Protein AF-A0A1H5P0L8-F1 (afdb_monomer)

Mean predicted aligned error: 6.79 Å

Secondary structure (DSSP, 8-state):
--EEEEEESSS--EEEE-SSHHHHHHHHHH----TTS---TT--S---EEEEEESTT-TTSSPPPPPPTTTS-HHHHHHHHHHHHHHHTTS--

Nearest PDB structures (foldseek):
  4njc-assembly7_G  TM=5.987E-01  e=1.000E+01  Geobacillus stearothermophilus

Radius of gyration: 15.64 Å; Cα contacts (8 Å, |Δi|>4): 137; chains: 1; bounding box: 47×26×41 Å

Foldseek 3Di:
DWWKFWDKPFDDTFIDDDPDPVRVLVCVQPDPPPPPDDGPPVDPDRIATPWMDTHGPRPPVDDTDDGDLVRHDPVSVVVVCVVVVVVVVPDDD

Structure (mmCIF, N/CA/C/O backbone):
data_AF-A0A1H5P0L8-F1
#
_entry.id   AF-A0A1H5P0L8-F1
#
loop_
_atom_site.group_PDB
_atom_site.id
_atom_site.type_symbol
_atom_site.label_atom_id
_atom_site.label_alt_id
_atom_site.label_comp_id
_atom_site.label_asym_id
_atom_site.label_entity_id
_atom_site.label_seq_id
_atom_site.pdbx_PDB_ins_code
_atom_site.Cartn_x
_atom_site.Cartn_y
_atom_site.Cartn_z
_atom_site.occupancy
_atom_site.B_iso_or_equiv
_atom_site.auth_seq_id
_atom_site.auth_comp_id
_atom_site.auth_asym_id
_atom_site.auth_atom_id
_atom_site.pdbx_PDB_model_num
ATOM 1 N N . MET A 1 1 ? 3.745 -12.430 -15.764 1.00 80.06 1 MET A N 1
ATOM 2 C CA . MET A 1 1 ? 3.224 -11.890 -14.488 1.00 80.06 1 MET A CA 1
ATOM 3 C C . MET A 1 1 ? 2.717 -10.481 -14.730 1.00 80.06 1 MET A C 1
ATOM 5 O O . MET A 1 1 ? 3.341 -9.794 -15.538 1.00 80.06 1 MET A O 1
ATOM 9 N N . PRO A 1 2 ? 1.603 -10.066 -14.102 1.00 91.75 2 PRO A N 1
ATOM 10 C CA . PRO A 1 2 ? 1.187 -8.673 -14.149 1.00 91.75 2 PRO A CA 1
ATOM 11 C C . PRO A 1 2 ? 2.252 -7.779 -13.504 1.00 91.75 2 PRO A C 1
ATOM 13 O O . PRO A 1 2 ? 3.099 -8.241 -12.734 1.00 91.75 2 PRO A O 1
ATOM 16 N N . LYS A 1 3 ? 2.220 -6.500 -13.870 1.00 94.25 3 LYS A N 1
ATOM 17 C CA . LYS A 1 3 ? 3.041 -5.463 -13.255 1.00 94.25 3 LYS A CA 1
ATOM 18 C C . LYS A 1 3 ? 2.135 -4.486 -12.530 1.00 94.25 3 LYS A C 1
ATOM 20 O O . LYS A 1 3 ? 1.042 -4.194 -13.018 1.00 94.25 3 LYS A O 1
ATOM 25 N N . PHE A 1 4 ? 2.611 -4.005 -11.397 1.00 95.44 4 PHE A N 1
ATOM 26 C CA . PHE A 1 4 ? 1.980 -2.933 -10.649 1.00 95.44 4 PHE A CA 1
ATOM 27 C C . PHE A 1 4 ? 3.025 -1.861 -10.392 1.00 95.44 4 PHE A C 1
ATOM 29 O O . PHE A 1 4 ? 4.162 -2.176 -10.036 1.00 95.44 4 PHE A O 1
ATOM 36 N N . THR A 1 5 ? 2.635 -0.609 -10.564 1.00 95.69 5 THR A N 1
ATOM 37 C CA . THR A 1 5 ? 3.451 0.530 -10.161 1.00 95.69 5 THR A CA 1
ATOM 38 C C . THR A 1 5 ? 3.089 0.884 -8.727 1.00 95.69 5 THR A C 1
ATOM 40 O O . THR A 1 5 ? 1.911 1.075 -8.426 1.00 95.69 5 THR A O 1
ATOM 43 N N . ILE A 1 6 ? 4.080 0.930 -7.842 1.00 94.56 6 ILE A N 1
ATOM 44 C CA . ILE A 1 6 ? 3.919 1.222 -6.418 1.00 94.56 6 ILE A CA 1
ATOM 45 C C . ILE A 1 6 ? 4.728 2.469 -6.101 1.00 94.56 6 ILE A C 1
ATOM 47 O O . ILE A 1 6 ? 5.911 2.533 -6.413 1.00 94.56 6 ILE A O 1
ATOM 51 N N . GLU A 1 7 ? 4.085 3.442 -5.474 1.00 93.50 7 GLU A N 1
ATOM 52 C CA . GLU A 1 7 ? 4.751 4.592 -4.873 1.00 93.50 7 GLU A CA 1
ATOM 53 C C . GLU A 1 7 ? 4.833 4.370 -3.366 1.00 93.50 7 GLU A C 1
ATOM 55 O O . GLU A 1 7 ? 3.880 3.882 -2.738 1.00 93.50 7 GLU A O 1
ATOM 60 N N . THR A 1 8 ? 5.981 4.708 -2.790 1.00 90.75 8 THR A N 1
ATOM 61 C CA . THR A 1 8 ? 6.180 4.662 -1.344 1.00 90.75 8 THR A CA 1
ATOM 62 C C . THR A 1 8 ? 6.595 6.029 -0.822 1.00 90.75 8 THR A C 1
ATOM 64 O O . THR A 1 8 ? 6.910 6.932 -1.586 1.00 90.75 8 THR A O 1
ATOM 67 N N . THR A 1 9 ? 6.616 6.181 0.500 1.00 85.69 9 THR A N 1
ATOM 68 C CA . THR A 1 9 ? 6.929 7.450 1.172 1.00 85.69 9 THR A CA 1
ATOM 69 C C . THR A 1 9 ? 8.243 8.095 0.714 1.00 85.69 9 THR A C 1
ATOM 71 O O . THR A 1 9 ? 8.343 9.316 0.755 1.00 85.69 9 THR A O 1
ATOM 74 N N . TYR A 1 10 ? 9.233 7.300 0.293 1.00 78.12 10 TYR A N 1
ATOM 75 C CA . TYR A 1 10 ? 10.584 7.787 -0.015 1.00 78.12 10 TYR A CA 1
ATOM 76 C C . TYR A 1 10 ? 11.045 7.509 -1.444 1.00 78.12 10 TYR A C 1
ATOM 78 O O . TYR A 1 10 ? 12.066 8.051 -1.860 1.00 78.12 10 TYR A O 1
ATOM 86 N N . HIS A 1 11 ? 10.294 6.696 -2.186 1.00 76.38 11 HIS A N 1
ATOM 87 C CA . HIS A 1 11 ? 10.652 6.284 -3.536 1.00 76.38 11 HIS A CA 1
ATOM 88 C C . HIS A 1 11 ? 9.625 6.802 -4.532 1.00 76.38 11 HIS A C 1
ATOM 90 O O . HIS A 1 11 ? 8.414 6.755 -4.284 1.00 76.38 11 HIS A O 1
ATOM 96 N N . LEU A 1 12 ? 10.114 7.249 -5.691 1.00 85.88 12 LEU A N 1
ATOM 97 C CA . LEU A 1 12 ? 9.245 7.527 -6.832 1.00 85.88 12 LEU A CA 1
ATOM 98 C C . LEU A 1 12 ? 8.482 6.249 -7.233 1.00 85.88 12 LEU A C 1
ATOM 100 O O . LEU A 1 12 ? 8.860 5.148 -6.841 1.00 85.88 12 LEU A O 1
ATOM 104 N N . PRO A 1 13 ? 7.392 6.351 -8.011 1.00 90.94 13 PRO A N 1
ATOM 105 C CA . PRO A 1 13 ? 6.646 5.166 -8.407 1.00 90.94 13 PRO A CA 1
ATOM 106 C C . PRO A 1 13 ? 7.508 4.165 -9.204 1.00 90.94 13 PRO A C 1
ATOM 108 O O . PRO A 1 13 ? 7.942 4.462 -10.318 1.00 90.94 13 PRO A O 1
ATOM 111 N N . VAL A 1 14 ? 7.697 2.956 -8.664 1.00 91.31 14 VAL A N 1
ATOM 112 C CA . VAL A 1 14 ? 8.480 1.862 -9.272 1.00 91.31 14 VAL A CA 1
ATOM 113 C C . VAL A 1 14 ? 7.563 0.713 -9.692 1.00 91.31 14 VAL A C 1
ATOM 115 O O . VAL A 1 14 ? 6.580 0.386 -9.027 1.00 91.31 14 VAL A O 1
ATOM 118 N N . SER A 1 15 ? 7.869 0.084 -10.829 1.00 93.56 15 SER A N 1
ATOM 119 C CA . SER A 1 15 ? 7.072 -1.010 -11.394 1.00 93.56 15 SER A CA 1
ATOM 120 C C . SER A 1 15 ? 7.612 -2.388 -10.999 1.00 93.56 15 SER A C 1
ATOM 122 O O . SER A 1 15 ? 8.666 -2.807 -11.474 1.00 93.56 15 SER A O 1
ATOM 124 N N . TYR A 1 16 ? 6.831 -3.154 -10.239 1.00 93.56 16 TYR A N 1
ATOM 125 C CA . TYR A 1 16 ? 7.183 -4.505 -9.794 1.00 93.56 16 TYR A CA 1
ATOM 126 C C . TYR A 1 16 ? 6.354 -5.565 -10.521 1.00 93.56 16 TYR A C 1
ATOM 128 O O . TYR A 1 16 ? 5.143 -5.426 -10.705 1.00 93.56 16 TYR A O 1
ATOM 136 N N . ALA A 1 17 ? 6.998 -6.664 -10.919 1.00 95.50 17 ALA A N 1
ATOM 137 C CA . ALA A 1 17 ? 6.297 -7.851 -11.396 1.00 95.50 17 ALA A CA 1
ATOM 138 C C . ALA A 1 17 ? 5.852 -8.696 -10.195 1.00 95.50 17 ALA A C 1
ATOM 140 O O . ALA A 1 17 ? 6.683 -9.148 -9.412 1.00 95.50 17 ALA A O 1
ATOM 141 N N . ALA A 1 18 ? 4.550 -8.929 -10.060 1.00 95.25 18 ALA A N 1
ATOM 142 C CA . ALA A 1 18 ? 3.979 -9.689 -8.949 1.00 95.25 18 ALA A CA 1
ATOM 143 C C . ALA A 1 18 ? 2.673 -10.355 -9.386 1.00 95.25 18 ALA A C 1
ATOM 145 O O . ALA A 1 18 ? 2.017 -9.875 -10.306 1.00 95.25 18 ALA A O 1
ATOM 146 N N . ALA A 1 19 ? 2.265 -11.448 -8.743 1.00 94.50 19 ALA A N 1
ATOM 147 C CA . ALA A 1 19 ? 0.981 -12.084 -9.040 1.00 94.50 19 ALA A CA 1
ATOM 148 C C . ALA A 1 19 ? -0.198 -11.320 -8.416 1.00 94.50 19 ALA A C 1
ATOM 150 O O . ALA A 1 19 ? -1.320 -11.393 -8.915 1.00 94.50 19 ALA A O 1
ATOM 151 N N . THR A 1 20 ? 0.047 -10.581 -7.330 1.00 94.38 20 THR A N 1
ATOM 152 C CA . THR A 1 20 ? -0.981 -9.831 -6.596 1.00 94.38 20 THR A CA 1
ATOM 153 C C . THR A 1 20 ? -0.488 -8.449 -6.179 1.00 94.38 20 THR A C 1
ATOM 155 O O . THR A 1 20 ? 0.703 -8.254 -5.938 1.00 94.38 20 THR A O 1
ATOM 158 N N . VAL A 1 21 ? -1.420 -7.513 -5.979 1.00 94.25 21 VAL A N 1
ATOM 159 C CA . VAL A 1 21 ? -1.127 -6.185 -5.409 1.00 94.25 21 VAL A CA 1
ATOM 160 C C . VAL A 1 21 ? -0.400 -6.313 -4.069 1.00 94.25 21 VAL A C 1
ATOM 162 O O . VAL A 1 21 ? 0.614 -5.667 -3.842 1.00 94.25 21 VAL A O 1
ATOM 165 N N . ALA A 1 22 ? -0.862 -7.209 -3.193 1.00 94.94 22 ALA A N 1
ATOM 166 C CA . ALA A 1 22 ? -0.262 -7.381 -1.874 1.00 94.94 22 ALA A CA 1
ATOM 167 C C . ALA A 1 22 ? 1.180 -7.906 -1.931 1.00 94.94 22 ALA A C 1
ATOM 169 O O . ALA A 1 22 ? 1.956 -7.634 -1.018 1.00 94.94 22 ALA A O 1
ATOM 170 N N . GLU A 1 23 ? 1.520 -8.722 -2.927 1.00 95.50 23 GLU A N 1
ATOM 171 C CA . GLU A 1 23 ? 2.895 -9.156 -3.183 1.00 95.50 23 GLU A CA 1
ATOM 172 C C . GLU A 1 23 ? 3.741 -8.002 -3.716 1.00 95.50 23 GLU A C 1
ATOM 174 O O . GLU A 1 23 ? 4.813 -7.756 -3.178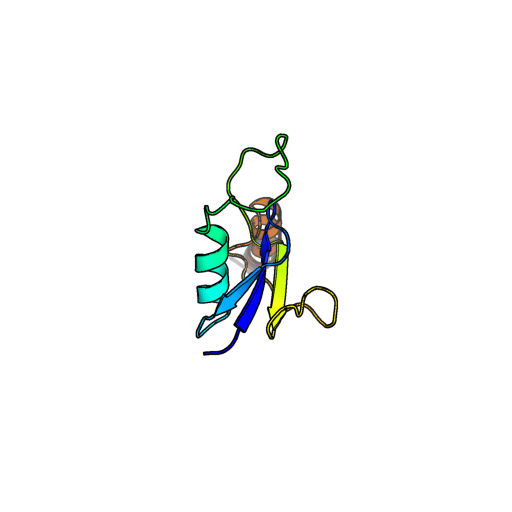 1.00 95.50 23 GLU A O 1
ATOM 179 N N . SER A 1 24 ? 3.208 -7.221 -4.657 1.00 95.44 24 SER A N 1
ATOM 180 C CA . SER A 1 24 ? 3.873 -6.017 -5.157 1.00 95.44 24 SER A CA 1
ATOM 181 C C . SER A 1 24 ? 4.191 -5.015 -4.044 1.00 95.44 24 SER A C 1
ATOM 183 O O . SER A 1 24 ? 5.307 -4.517 -3.973 1.00 95.44 24 SER A O 1
ATOM 185 N N . CYS A 1 25 ? 3.250 -4.765 -3.127 1.00 94.81 25 CYS A N 1
ATOM 186 C CA . CYS A 1 25 ? 3.476 -3.904 -1.963 1.00 94.81 25 CYS A CA 1
ATOM 187 C C . CYS A 1 25 ? 4.558 -4.446 -1.020 1.00 94.81 25 CYS A C 1
ATOM 189 O O . CYS A 1 25 ? 5.281 -3.664 -0.415 1.00 94.81 25 CYS A O 1
ATOM 191 N N . ARG A 1 26 ? 4.662 -5.776 -0.856 1.00 94.62 26 ARG A N 1
ATOM 192 C CA . ARG A 1 26 ? 5.735 -6.371 -0.039 1.00 94.62 26 ARG A CA 1
ATOM 193 C C . ARG A 1 26 ? 7.090 -6.142 -0.681 1.00 94.62 26 ARG A C 1
ATOM 195 O O . ARG A 1 26 ? 8.012 -5.792 0.039 1.00 94.62 26 ARG A O 1
ATOM 202 N N . ASN A 1 27 ? 7.175 -6.327 -1.997 1.00 93.50 27 ASN A N 1
ATOM 203 C CA . ASN A 1 27 ? 8.405 -6.103 -2.742 1.00 93.50 27 ASN A CA 1
ATOM 204 C C . ASN A 1 27 ? 8.827 -4.636 -2.632 1.00 93.50 27 ASN A C 1
ATOM 206 O O . ASN A 1 27 ? 9.953 -4.390 -2.243 1.00 93.50 27 ASN A O 1
ATOM 210 N N . ALA A 1 28 ? 7.904 -3.691 -2.840 1.00 92.06 28 ALA A N 1
ATOM 211 C CA . ALA A 1 28 ? 8.194 -2.259 -2.749 1.00 92.06 28 ALA A CA 1
ATOM 212 C C . ALA A 1 28 ? 8.635 -1.796 -1.349 1.00 92.06 28 ALA A C 1
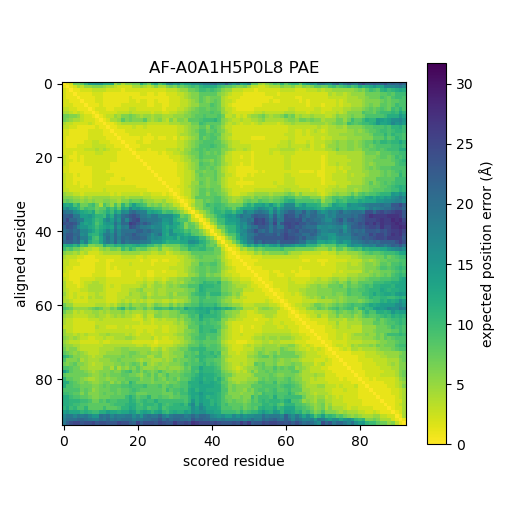ATOM 214 O O . ALA A 1 28 ? 9.540 -0.989 -1.224 1.00 92.06 28 ALA A O 1
ATOM 215 N N . VAL A 1 29 ? 8.015 -2.300 -0.274 1.00 90.19 29 VAL A N 1
ATOM 216 C CA . VAL A 1 29 ? 8.396 -1.920 1.106 1.00 90.19 29 VAL A CA 1
ATOM 217 C C . VAL A 1 29 ? 9.698 -2.591 1.561 1.00 90.19 29 VAL A C 1
ATOM 219 O O . VAL A 1 29 ? 10.340 -2.110 2.490 1.00 90.19 29 VAL A O 1
ATOM 222 N N . ALA A 1 30 ? 10.052 -3.731 0.966 1.00 89.56 30 ALA A N 1
ATOM 223 C CA . ALA A 1 30 ? 11.304 -4.435 1.235 1.00 89.56 30 ALA A CA 1
ATOM 224 C C . ALA A 1 30 ? 12.438 -4.016 0.288 1.00 89.56 30 ALA A C 1
ATOM 226 O O . ALA A 1 30 ? 13.549 -4.522 0.439 1.00 89.56 30 ALA A O 1
ATOM 227 N N . ASP A 1 31 ? 12.142 -3.160 -0.690 1.00 86.75 31 ASP A N 1
ATOM 228 C CA . ASP A 1 31 ? 13.122 -2.639 -1.625 1.00 86.75 31 ASP A CA 1
ATOM 229 C C . ASP A 1 31 ? 14.020 -1.646 -0.889 1.00 86.75 31 ASP A C 1
ATOM 231 O O . ASP A 1 31 ? 13.552 -0.647 -0.349 1.00 86.75 31 ASP A O 1
ATOM 235 N N . ASP A 1 32 ? 15.300 -1.988 -0.808 1.00 78.00 32 ASP A N 1
ATOM 236 C CA . ASP A 1 32 ? 16.353 -1.163 -0.212 1.00 78.00 32 ASP A CA 1
ATOM 237 C C . ASP A 1 32 ? 17.382 -0.782 -1.289 1.00 78.00 32 ASP A C 1
ATOM 239 O O . ASP A 1 32 ? 18.515 -0.402 -0.992 1.00 78.00 32 ASP A O 1
ATOM 243 N N . ASP A 1 33 ? 17.021 -0.941 -2.570 1.00 76.88 33 ASP A N 1
ATOM 244 C CA . ASP A 1 33 ? 17.843 -0.484 -3.677 1.00 76.88 33 ASP A CA 1
ATOM 245 C C . ASP A 1 33 ? 17.631 1.014 -3.913 1.00 76.88 33 ASP A C 1
ATOM 247 O O . ASP A 1 33 ? 16.790 1.462 -4.687 1.00 76.88 33 ASP A O 1
ATOM 251 N N . TRP A 1 34 ? 18.455 1.811 -3.241 1.00 68.69 34 TRP A N 1
ATOM 252 C CA . TRP A 1 34 ? 18.511 3.262 -3.421 1.00 68.69 34 TRP A CA 1
ATOM 253 C C . TRP A 1 34 ? 19.403 3.686 -4.599 1.00 68.69 34 TRP A C 1
ATOM 255 O O . TRP A 1 34 ? 19.658 4.882 -4.789 1.00 68.69 34 TRP A O 1
ATOM 265 N N . SER A 1 35 ? 19.943 2.738 -5.379 1.00 65.44 35 SER A N 1
ATOM 266 C CA . SER A 1 35 ? 20.931 3.020 -6.423 1.00 65.44 35 SER A CA 1
ATOM 267 C C . SER A 1 35 ? 20.286 3.590 -7.695 1.00 65.44 35 SER A C 1
ATOM 269 O O . SER A 1 35 ? 20.104 2.935 -8.713 1.00 65.44 35 SER A O 1
ATOM 271 N N . GLY A 1 36 ? 19.952 4.879 -7.654 1.00 62.81 36 GLY A N 1
ATOM 272 C CA . GLY A 1 36 ? 19.407 5.597 -8.812 1.00 62.81 36 GLY A CA 1
ATOM 273 C C . GLY A 1 36 ? 18.441 6.725 -8.475 1.00 62.81 36 GLY A C 1
ATOM 274 O O . GLY A 1 36 ? 18.060 7.481 -9.370 1.00 62.81 36 GLY A O 1
ATOM 275 N N . GLU A 1 37 ? 18.067 6.871 -7.204 1.00 57.59 37 GLU A N 1
ATOM 276 C CA . GLU A 1 37 ? 17.037 7.812 -6.776 1.00 57.59 37 GLU A CA 1
ATOM 277 C C . GLU A 1 37 ? 17.598 9.040 -6.052 1.00 57.59 37 GLU A C 1
ATOM 279 O O . GLU A 1 37 ? 18.699 9.048 -5.494 1.00 57.59 37 GLU A O 1
ATOM 284 N N . ARG A 1 38 ? 16.836 10.137 -6.103 1.00 49.72 38 ARG A N 1
ATOM 285 C CA . ARG A 1 38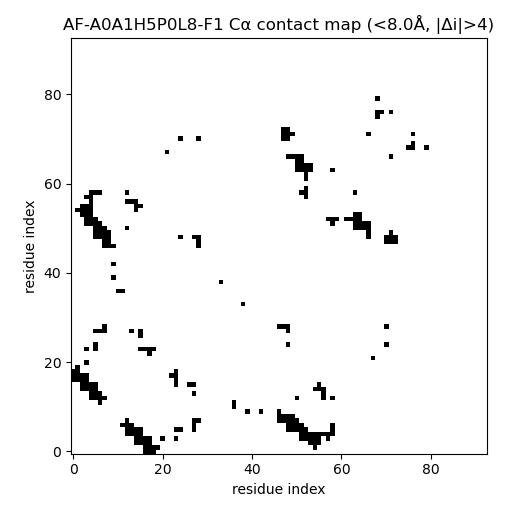 ? 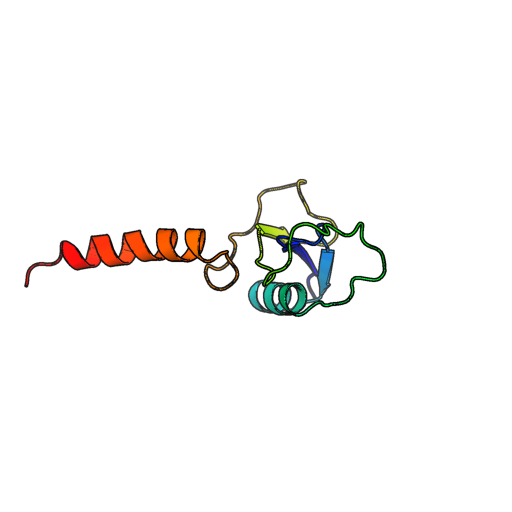17.196 11.397 -5.455 1.00 49.72 38 ARG A CA 1
ATOM 286 C C . ARG A 1 38 ? 16.874 11.260 -3.967 1.00 49.72 38 ARG A C 1
ATOM 288 O O . ARG A 1 38 ? 15.713 11.298 -3.590 1.00 49.72 38 ARG A O 1
ATOM 295 N N . HIS A 1 39 ? 17.913 11.079 -3.159 1.00 52.19 39 HIS A N 1
ATOM 296 C CA . HIS A 1 39 ? 17.829 10.912 -1.709 1.00 52.19 39 HIS A CA 1
ATOM 297 C C . HIS A 1 39 ? 16.981 12.024 -1.065 1.00 52.19 39 HIS A C 1
ATOM 299 O O . HIS A 1 39 ? 17.361 13.196 -1.128 1.00 52.19 39 HIS A O 1
ATOM 305 N N . ASP A 1 40 ? 15.878 11.667 -0.406 1.00 52.12 40 ASP A N 1
ATOM 306 C CA . ASP A 1 40 ? 15.265 12.537 0.598 1.00 52.12 40 ASP A CA 1
ATOM 307 C C . ASP A 1 40 ? 15.964 12.268 1.937 1.00 52.12 40 ASP A C 1
ATOM 309 O O . ASP A 1 40 ? 15.675 11.310 2.650 1.00 52.12 40 ASP A O 1
ATOM 313 N N . SER A 1 41 ? 16.999 13.057 2.238 1.00 53.12 41 SER A N 1
ATOM 314 C CA . SER A 1 41 ? 17.798 12.901 3.462 1.00 53.12 41 SER A CA 1
ATOM 315 C C . SER A 1 41 ? 17.075 13.318 4.738 1.00 53.12 41 SER A C 1
ATOM 317 O O . SER A 1 41 ? 17.609 13.094 5.822 1.00 53.12 41 SER A O 1
ATOM 3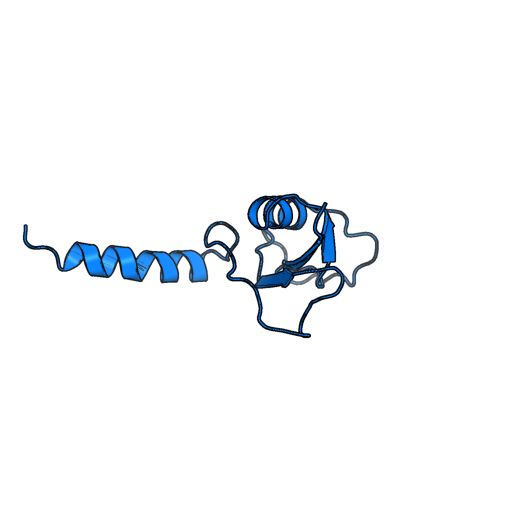19 N N . GLU A 1 42 ? 15.888 13.917 4.633 1.00 53.88 42 GLU A N 1
ATOM 320 C CA . GLU A 1 42 ? 15.127 14.389 5.793 1.00 53.88 42 GLU A CA 1
ATOM 321 C C . GLU A 1 42 ? 14.194 13.309 6.363 1.00 53.88 42 GLU A C 1
ATOM 323 O O . GLU A 1 42 ? 13.637 13.478 7.449 1.00 53.88 42 GLU A O 1
ATOM 328 N N . ALA A 1 43 ? 14.050 12.170 5.679 1.00 52.22 43 ALA A N 1
ATOM 329 C CA . ALA A 1 43 ? 13.000 11.207 5.971 1.00 52.22 43 ALA A CA 1
ATOM 330 C C . ALA A 1 43 ? 13.549 9.816 6.350 1.00 52.22 43 ALA A C 1
ATOM 332 O O . ALA A 1 43 ? 13.356 8.819 5.663 1.00 52.22 43 ALA A O 1
ATOM 333 N N . ALA A 1 44 ? 14.235 9.729 7.493 1.00 53.47 44 ALA A N 1
ATOM 334 C CA . ALA A 1 44 ? 14.640 8.447 8.071 1.00 53.47 44 ALA A CA 1
ATOM 335 C C . ALA A 1 44 ? 13.433 7.743 8.727 1.00 53.47 44 ALA A C 1
ATOM 337 O O . ALA A 1 44 ? 12.935 8.178 9.768 1.00 53.47 44 ALA A O 1
ATOM 338 N N . GLY A 1 45 ? 12.954 6.643 8.139 1.00 66.06 45 GLY A N 1
ATOM 339 C CA . GLY A 1 45 ? 11.828 5.879 8.677 1.00 66.06 45 GLY A CA 1
ATOM 340 C C . GLY A 1 45 ? 11.509 4.603 7.898 1.00 66.06 45 GLY A C 1
ATOM 341 O O . GLY A 1 45 ? 12.182 4.245 6.940 1.00 66.06 45 GLY A O 1
ATOM 342 N N . LYS A 1 46 ? 10.471 3.881 8.333 1.00 75.56 46 LYS A N 1
ATOM 343 C CA . LYS A 1 46 ? 9.937 2.721 7.605 1.00 75.56 46 LYS A CA 1
ATOM 344 C C . LYS A 1 46 ? 9.157 3.210 6.381 1.00 75.56 46 LYS A C 1
ATOM 346 O O . LYS A 1 46 ? 8.278 4.048 6.552 1.00 75.56 46 LYS A O 1
ATOM 351 N N . ALA A 1 47 ? 9.423 2.665 5.194 1.00 85.62 47 ALA A N 1
ATOM 352 C CA . ALA A 1 47 ? 8.651 2.978 3.993 1.00 85.62 47 ALA A CA 1
ATOM 353 C C . ALA A 1 47 ? 7.208 2.447 4.095 1.00 85.62 47 ALA A C 1
ATOM 355 O O . ALA A 1 47 ? 6.968 1.313 4.531 1.00 85.62 47 ALA A O 1
ATOM 356 N N . TYR A 1 48 ? 6.246 3.263 3.669 1.00 89.94 48 TYR A N 1
ATOM 357 C CA . TYR A 1 48 ? 4.836 2.896 3.536 1.00 89.94 48 TYR A CA 1
ATOM 358 C C . TYR A 1 48 ? 4.382 3.129 2.101 1.00 89.94 48 TYR A C 1
ATOM 360 O O . TYR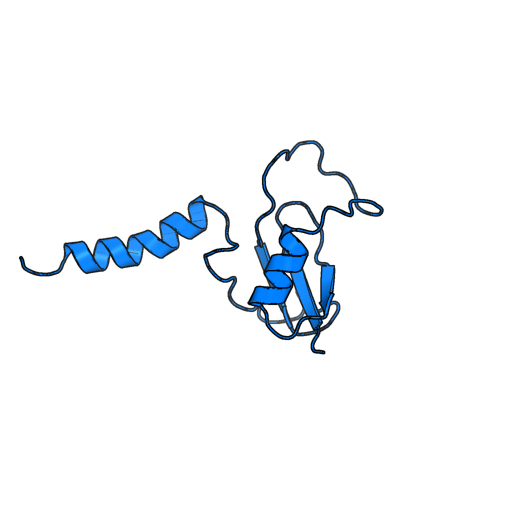 A 1 48 ? 4.922 3.990 1.413 1.00 89.94 48 TYR A O 1
ATOM 368 N N . VAL A 1 49 ? 3.385 2.375 1.648 1.00 93.12 49 VAL A N 1
ATOM 369 C CA . VAL A 1 49 ? 2.806 2.564 0.314 1.00 93.12 49 VAL A CA 1
ATOM 370 C C . VAL A 1 49 ? 1.865 3.763 0.346 1.00 93.12 49 VAL A C 1
ATOM 372 O O . VAL A 1 49 ? 0.955 3.806 1.176 1.00 93.12 49 VAL A O 1
ATOM 375 N N . THR A 1 50 ? 2.074 4.710 -0.565 1.00 92.50 50 THR A N 1
ATOM 376 C CA . THR A 1 50 ? 1.257 5.925 -0.725 1.00 92.50 50 THR A CA 1
ATOM 377 C C . THR A 1 50 ? 0.372 5.862 -1.967 1.00 92.50 50 THR A C 1
ATOM 379 O O . THR A 1 50 ? -0.687 6.486 -1.990 1.00 92.50 50 THR A O 1
ATOM 382 N N . GLY A 1 51 ? 0.740 5.048 -2.963 1.00 94.19 51 GLY A N 1
ATOM 383 C CA . GLY A 1 51 ? -0.035 4.881 -4.189 1.00 94.19 51 GLY A CA 1
ATOM 384 C C . GLY A 1 51 ? 0.221 3.551 -4.897 1.00 94.19 51 GLY A C 1
ATOM 385 O O . GLY A 1 51 ? 1.295 2.956 -4.785 1.00 94.19 51 GLY A O 1
ATOM 386 N N . ILE A 1 52 ? -0.792 3.061 -5.616 1.00 96.25 52 ILE A N 1
ATOM 387 C CA . ILE A 1 52 ? -0.731 1.823 -6.405 1.00 96.25 52 ILE A CA 1
ATOM 388 C C . ILE A 1 52 ? -1.454 2.041 -7.728 1.00 96.25 52 ILE A C 1
ATOM 390 O O . ILE A 1 52 ? -2.578 2.535 -7.748 1.00 96.25 52 ILE A O 1
ATOM 394 N N . TRP A 1 53 ? -0.860 1.586 -8.826 1.00 96.69 53 TRP A N 1
ATOM 395 C CA . TRP A 1 53 ? -1.476 1.594 -10.150 1.00 96.69 53 TRP A CA 1
ATOM 396 C C . TRP A 1 53 ? -1.267 0.257 -10.854 1.00 96.69 53 TRP A C 1
ATOM 398 O O . TRP A 1 53 ? -0.288 -0.456 -10.626 1.00 96.69 53 TRP A O 1
ATOM 408 N N . SER A 1 54 ? -2.215 -0.092 -11.720 1.00 93.62 54 SER A N 1
ATOM 409 C CA . SER A 1 54 ? -2.108 -1.288 -12.557 1.00 93.62 54 SER A CA 1
ATOM 410 C C . SER A 1 54 ? -1.217 -1.024 -13.769 1.00 93.62 54 SER A C 1
ATOM 412 O O . SER A 1 54 ? -1.297 0.037 -14.384 1.00 93.62 54 SER A O 1
ATOM 414 N N . GLY A 1 55 ? -0.433 -2.025 -14.162 1.00 92.75 55 GLY A N 1
ATOM 415 C CA . GLY A 1 55 ? 0.478 -1.931 -15.299 1.00 92.75 55 GLY A CA 1
ATOM 416 C C . GLY A 1 55 ? 1.856 -1.398 -14.916 1.00 92.75 55 GLY A C 1
ATOM 417 O O . GLY A 1 55 ? 2.133 -1.106 -13.758 1.00 92.75 55 GLY A O 1
ATOM 418 N N . ALA A 1 56 ? 2.740 -1.339 -15.911 1.00 91.38 56 ALA A N 1
ATOM 419 C CA . ALA A 1 56 ? 4.029 -0.672 -15.780 1.00 91.38 56 ALA A CA 1
ATOM 420 C C . ALA A 1 56 ? 3.865 0.821 -16.069 1.00 91.38 56 ALA A C 1
ATOM 422 O O . ALA A 1 56 ? 3.144 1.185 -16.999 1.00 91.38 56 ALA A O 1
ATOM 423 N N . ASP A 1 57 ? 4.543 1.650 -15.282 1.00 88.06 57 ASP A N 1
ATOM 424 C CA . ASP A 1 57 ? 4.574 3.113 -15.390 1.00 88.06 57 ASP A CA 1
ATOM 425 C C . ASP A 1 57 ? 3.168 3.739 -15.424 1.00 88.06 57 ASP A C 1
ATOM 427 O O . ASP A 1 57 ? 2.906 4.741 -16.094 1.00 88.06 57 ASP A O 1
ATOM 431 N N . GLY A 1 58 ? 2.237 3.107 -14.700 1.00 90.44 58 GLY A N 1
ATOM 432 C CA . GLY A 1 58 ? 0.830 3.502 -14.635 1.00 90.44 58 GLY A CA 1
ATOM 433 C C . GLY A 1 58 ? 0.562 4.676 -13.693 1.00 90.44 58 GLY A C 1
ATOM 434 O O . GLY A 1 58 ? -0.565 5.176 -13.653 1.00 90.44 58 GLY A O 1
ATOM 435 N N . ALA A 1 59 ? 1.576 5.115 -12.942 1.00 91.06 59 ALA A N 1
ATOM 436 C CA . ALA A 1 59 ? 1.442 6.173 -11.952 1.00 91.06 59 ALA A CA 1
ATOM 437 C C . ALA A 1 59 ? 0.841 7.452 -12.547 1.00 91.06 59 ALA A C 1
ATOM 439 O O . ALA A 1 59 ? 1.256 7.925 -13.606 1.00 91.06 59 ALA A O 1
ATOM 440 N N . TYR A 1 60 ? -0.169 7.983 -11.853 1.00 89.31 60 TYR A N 1
ATOM 441 C CA . TYR A 1 60 ? -0.890 9.224 -12.172 1.00 89.31 60 TYR A CA 1
ATOM 442 C C . TYR A 1 60 ? -1.621 9.264 -13.526 1.00 89.31 60 TYR A C 1
ATOM 444 O O . TYR A 1 60 ? -2.100 10.321 -13.934 1.00 89.31 60 TYR A O 1
ATOM 452 N N . ARG A 1 61 ? -1.732 8.136 -14.238 1.00 87.44 61 ARG A N 1
ATOM 453 C CA . ARG A 1 61 ? -2.414 8.059 -15.546 1.00 87.44 61 ARG A CA 1
ATOM 454 C C . ARG A 1 61 ? -3.849 7.541 -15.468 1.00 87.44 61 ARG A C 1
ATOM 456 O O . ARG A 1 61 ? -4.557 7.565 -16.470 1.00 87.44 61 ARG A O 1
ATOM 463 N N . GLY A 1 62 ? -4.277 7.068 -14.303 1.00 80.94 62 GLY A N 1
ATOM 464 C CA . GLY A 1 62 ? -5.606 6.511 -14.092 1.00 80.94 62 GLY A CA 1
ATOM 465 C C . GLY A 1 62 ? -5.943 6.372 -12.614 1.00 80.94 62 GLY A C 1
ATOM 466 O O . GLY A 1 62 ? -5.166 6.792 -11.753 1.00 80.94 62 GLY A O 1
ATOM 467 N N . GLU A 1 63 ? -7.103 5.772 -12.347 1.00 88.25 63 GLU A N 1
ATOM 468 C CA . GLU A 1 63 ? -7.599 5.565 -10.987 1.00 88.25 63 GLU A CA 1
ATOM 469 C C . GLU A 1 63 ? -6.606 4.705 -10.183 1.00 88.25 63 GLU A C 1
ATOM 471 O O . GLU A 1 63 ? -6.246 3.606 -10.635 1.00 88.25 63 GLU A O 1
ATOM 476 N N . PRO A 1 64 ? -6.138 5.182 -9.018 1.00 90.69 64 PRO A N 1
ATOM 477 C CA . PRO A 1 64 ? -5.285 4.388 -8.158 1.00 90.69 64 PRO A CA 1
ATOM 478 C C . PRO A 1 64 ? -6.040 3.169 -7.621 1.00 90.69 64 PRO A C 1
ATOM 480 O O . PRO A 1 64 ? -7.230 3.209 -7.315 1.00 90.69 64 PRO A O 1
ATOM 483 N N . VAL A 1 65 ? -5.321 2.065 -7.460 1.00 93.19 65 VAL A N 1
ATOM 484 C CA . VAL A 1 65 ? -5.820 0.899 -6.733 1.00 93.19 65 VAL A CA 1
ATOM 485 C C . VAL A 1 65 ? -5.781 1.209 -5.239 1.00 93.19 65 VAL A C 1
ATOM 487 O O . VAL A 1 65 ? -4.822 1.802 -4.745 1.00 93.19 65 VAL A O 1
ATOM 490 N N . LEU A 1 66 ? -6.801 0.758 -4.505 1.00 92.00 66 LEU A N 1
ATOM 491 C CA . LEU A 1 66 ? -6.847 0.905 -3.053 1.00 92.00 66 LEU A CA 1
ATOM 492 C C . LEU A 1 66 ? -5.597 0.296 -2.403 1.00 92.00 66 LEU A C 1
ATOM 494 O O . LEU A 1 66 ? -5.302 -0.892 -2.579 1.00 92.00 66 LEU A O 1
ATOM 498 N N . VAL A 1 67 ? -4.901 1.104 -1.606 1.00 90.75 67 VAL A N 1
ATOM 499 C CA . VAL A 1 67 ? -3.759 0.645 -0.819 1.00 90.75 67 VAL A CA 1
ATOM 500 C C . VAL A 1 67 ? -4.264 -0.247 0.315 1.00 90.75 67 VAL A C 1
ATOM 502 O O . VAL A 1 67 ? -5.084 0.192 1.122 1.00 90.75 67 VAL A O 1
ATOM 505 N N . PRO A 1 68 ? -3.804 -1.507 0.430 1.00 90.75 68 PRO A N 1
ATOM 506 C CA . PRO A 1 68 ? -4.202 -2.336 1.556 1.00 90.75 68 PRO A CA 1
ATOM 507 C C . PRO A 1 68 ? -3.685 -1.726 2.865 1.00 90.75 68 PRO A C 1
ATOM 509 O O . PRO A 1 68 ? -2.477 -1.526 3.005 1.00 90.75 68 PRO A O 1
ATOM 512 N N . SER A 1 69 ? -4.571 -1.543 3.851 1.00 86.06 69 SER A N 1
ATOM 513 C CA . SER A 1 69 ? -4.299 -0.851 5.130 1.00 86.06 69 SER A CA 1
ATOM 514 C C . SER A 1 69 ? -3.041 -1.321 5.864 1.00 86.06 69 SER A C 1
ATOM 516 O O . SER A 1 69 ? -2.438 -0.586 6.647 1.00 86.06 69 SER A O 1
ATOM 518 N N . LYS A 1 70 ? -2.593 -2.558 5.608 1.00 87.19 70 LYS A N 1
ATOM 519 C CA . LYS A 1 70 ? -1.371 -3.087 6.208 1.00 87.19 70 LYS A CA 1
ATOM 520 C C . LYS A 1 70 ? -0.069 -2.445 5.736 1.00 87.19 70 LYS A C 1
ATOM 522 O O . LYS A 1 70 ? 0.928 -2.567 6.454 1.00 87.19 70 LYS A O 1
ATOM 527 N N . PHE A 1 71 ? -0.097 -1.823 4.564 1.00 90.06 71 PHE A N 1
ATOM 528 C CA . PHE A 1 71 ? 1.027 -1.136 3.936 1.00 90.06 71 PHE A CA 1
ATOM 529 C C . PHE A 1 71 ? 0.923 0.385 4.032 1.00 90.06 71 PHE A C 1
ATOM 531 O O . PHE A 1 71 ? 1.917 1.052 3.768 1.00 90.06 71 PHE A O 1
ATOM 538 N N . CYS A 1 72 ? -0.236 0.913 4.432 1.00 87.12 72 CYS A N 1
ATOM 539 C CA . CYS A 1 72 ? -0.408 2.330 4.721 1.00 87.12 72 CYS A CA 1
ATOM 540 C C . CYS A 1 72 ? 0.402 2.749 5.955 1.00 87.12 72 CYS A C 1
ATOM 542 O O . CYS A 1 72 ? 0.765 1.919 6.805 1.00 87.12 72 CYS A O 1
ATOM 544 N N . GLY A 1 73 ? 0.629 4.056 6.069 1.00 85.19 73 GLY A N 1
ATOM 545 C CA . GLY A 1 73 ? 1.208 4.669 7.253 1.00 85.19 73 GLY A CA 1
ATOM 546 C C . GLY A 1 73 ? 0.379 4.415 8.515 1.00 85.19 73 GLY A C 1
ATOM 547 O O . GLY A 1 73 ? -0.777 3.981 8.496 1.00 85.19 73 GLY A O 1
ATOM 548 N N . MET A 1 74 ? 1.009 4.631 9.670 1.00 82.88 74 MET A N 1
ATOM 549 C CA . MET A 1 74 ? 0.392 4.326 10.963 1.00 82.88 74 MET A CA 1
ATOM 550 C C . MET A 1 74 ? -0.848 5.188 11.246 1.00 82.88 74 MET A C 1
ATOM 552 O O . MET A 1 74 ? -1.753 4.721 11.937 1.00 82.88 74 MET A O 1
ATOM 556 N N . ILE A 1 75 ? -0.887 6.430 10.756 1.00 84.38 75 ILE A N 1
ATOM 557 C CA . ILE A 1 75 ? -2.021 7.339 10.966 1.00 84.38 75 ILE A CA 1
ATOM 558 C C . ILE A 1 75 ? -3.214 6.871 10.135 1.00 84.38 75 ILE A C 1
ATOM 560 O O . ILE A 1 75 ? -4.292 6.674 10.688 1.00 84.38 75 ILE A O 1
ATOM 564 N N . GLU A 1 76 ? -2.998 6.603 8.850 1.00 82.56 76 GLU A N 1
ATOM 565 C CA . GLU A 1 76 ? -4.007 6.102 7.916 1.00 82.56 76 GLU A CA 1
ATOM 566 C C . GLU A 1 76 ? -4.586 4.781 8.424 1.00 82.56 76 GLU A C 1
ATOM 568 O O . GLU A 1 76 ? -5.794 4.619 8.546 1.00 82.56 76 GLU A O 1
ATOM 573 N N . ARG A 1 77 ? -3.720 3.863 8.863 1.00 84.81 77 ARG A N 1
ATOM 574 C CA . ARG A 1 77 ? -4.145 2.570 9.407 1.00 84.81 77 ARG A CA 1
ATOM 575 C C . ARG A 1 77 ? -4.979 2.696 10.680 1.00 84.81 77 ARG A C 1
ATOM 577 O O . ARG A 1 77 ? -5.879 1.889 10.906 1.00 84.81 77 ARG A O 1
ATOM 584 N N . LYS A 1 78 ? -4.667 3.673 11.540 1.00 86.56 78 LYS A N 1
ATOM 585 C CA . LYS A 1 78 ? -5.474 3.973 12.731 1.00 86.56 78 LYS A CA 1
ATOM 586 C C . LYS A 1 78 ? -6.821 4.573 12.343 1.00 86.56 78 LYS A C 1
ATOM 588 O O . LYS A 1 78 ? -7.812 4.192 12.954 1.00 86.56 78 LYS A O 1
ATOM 593 N N . ALA A 1 79 ? -6.856 5.462 11.351 1.00 87.44 79 ALA A N 1
ATOM 594 C CA . ALA A 1 79 ? -8.090 6.045 10.836 1.00 87.44 79 ALA A CA 1
ATOM 595 C C . ALA A 1 79 ? -9.009 4.965 10.242 1.00 87.44 79 ALA A C 1
ATOM 597 O O . ALA A 1 79 ? -10.151 4.853 10.675 1.00 87.44 79 ALA A O 1
AT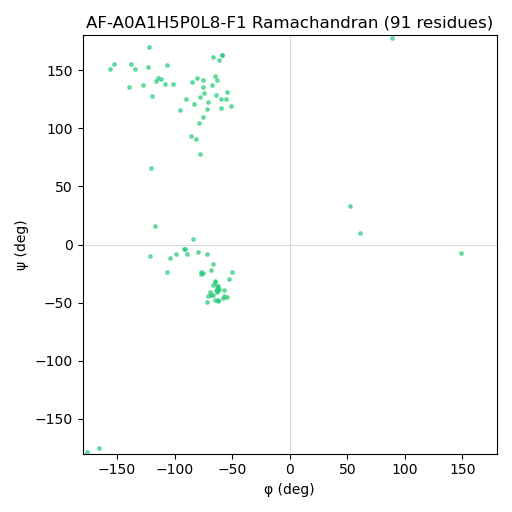OM 598 N N . ASP A 1 80 ? -8.482 4.083 9.385 1.00 84.44 80 ASP A N 1
ATOM 599 C CA . ASP A 1 80 ? -9.235 2.955 8.814 1.00 84.44 80 ASP A CA 1
ATOM 600 C C . ASP A 1 80 ? -9.816 2.039 9.901 1.00 84.44 80 ASP A C 1
ATOM 602 O O . ASP A 1 80 ? -10.928 1.520 9.794 1.00 84.44 80 ASP A O 1
ATOM 606 N N . HIS A 1 81 ? -9.054 1.809 10.975 1.00 87.88 81 HIS A N 1
ATOM 607 C CA . HIS A 1 81 ? -9.510 0.978 12.084 1.00 87.88 81 HIS A CA 1
ATOM 608 C C . HIS A 1 81 ? -10.499 1.704 13.009 1.00 87.88 81 HIS A C 1
ATOM 610 O O . HIS A 1 81 ? -11.294 1.053 13.689 1.00 87.88 81 HIS A O 1
ATOM 616 N N . PHE A 1 82 ? -10.474 3.037 13.045 1.00 90.12 82 PHE A N 1
ATOM 617 C CA . PHE A 1 82 ? -11.342 3.832 13.908 1.00 90.12 82 PHE A CA 1
ATOM 618 C C . PHE A 1 82 ? -12.817 3.645 13.553 1.00 90.12 82 PHE A C 1
ATOM 620 O O . PHE A 1 82 ? -13.636 3.496 14.457 1.00 90.12 82 PHE A O 1
ATOM 627 N N . ASP A 1 83 ? -13.151 3.549 12.266 1.00 87.12 83 ASP A N 1
ATOM 628 C CA . ASP A 1 83 ? -14.525 3.292 11.823 1.00 87.12 83 ASP A CA 1
ATOM 629 C C . ASP A 1 83 ? -15.050 1.941 12.327 1.00 87.12 83 ASP A C 1
ATOM 631 O O . ASP A 1 83 ? -16.198 1.833 12.767 1.00 87.12 83 ASP A O 1
ATOM 635 N N . VAL A 1 84 ? -14.189 0.918 12.350 1.00 89.81 84 VAL A N 1
ATOM 636 C CA . VAL A 1 84 ? -14.521 -0.404 12.905 1.00 89.81 84 VAL A CA 1
ATOM 637 C C . VAL A 1 84 ? -14.773 -0.307 14.410 1.00 89.81 84 VAL A C 1
ATOM 639 O O . VAL A 1 84 ? -15.785 -0.808 14.902 1.00 89.81 84 VAL A O 1
ATOM 642 N N . LEU A 1 85 ? -13.889 0.370 15.148 1.00 91.50 85 LEU A N 1
ATOM 643 C CA . LEU A 1 85 ? -14.047 0.571 16.591 1.00 91.50 85 LEU A CA 1
ATOM 644 C C . LEU A 1 85 ? -15.308 1.383 16.927 1.00 91.50 85 LEU A C 1
ATOM 646 O O . LEU A 1 85 ? -16.013 1.059 17.882 1.00 91.50 85 LEU A O 1
ATOM 650 N N . LEU A 1 86 ? -15.623 2.406 16.130 1.00 92.25 86 LEU A N 1
ATOM 651 C CA . LEU A 1 86 ? -16.824 3.226 16.282 1.00 92.25 86 LEU A CA 1
ATOM 652 C C . LEU A 1 86 ? -18.106 2.435 16.000 1.00 92.25 86 LEU A C 1
ATOM 654 O O . LEU A 1 86 ? -19.136 2.691 16.620 1.00 92.25 86 LEU A O 1
ATOM 658 N N . ALA A 1 87 ? -18.072 1.492 15.059 1.00 92.12 87 ALA A N 1
ATOM 659 C CA . ALA A 1 87 ? -19.203 0.607 14.805 1.00 92.12 87 ALA A CA 1
ATOM 660 C C . ALA A 1 87 ? -19.432 -0.356 15.979 1.00 92.12 87 ALA A C 1
ATOM 662 O O . ALA A 1 87 ? -20.570 -0.532 16.413 1.00 92.12 87 ALA A O 1
ATOM 663 N N . LEU A 1 88 ? -18.357 -0.932 16.527 1.00 93.69 88 LEU A N 1
ATOM 664 C CA . LEU A 1 88 ? -18.420 -1.839 17.677 1.00 93.69 88 LEU A CA 1
ATOM 665 C C . LEU A 1 88 ? -18.929 -1.139 18.943 1.00 93.69 88 LEU A C 1
ATOM 667 O O . LEU A 1 88 ? -19.738 -1.709 19.667 1.00 93.69 88 LEU A O 1
ATOM 671 N N . SER 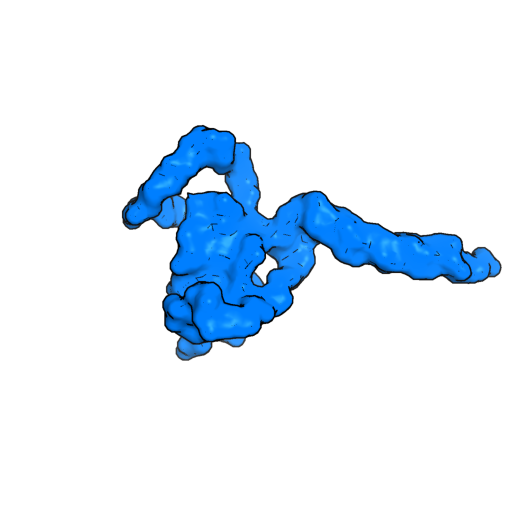A 1 89 ? -18.527 0.110 19.192 1.00 92.44 89 SER A N 1
ATOM 672 C CA . SER A 1 89 ? -18.965 0.858 20.382 1.00 92.44 89 SER A CA 1
ATOM 673 C C . SER A 1 89 ? -20.457 1.204 20.395 1.00 92.44 89 SER A C 1
ATOM 675 O O . SER A 1 89 ? -21.001 1.537 21.445 1.00 92.44 89 SER A O 1
ATOM 677 N N . LYS A 1 90 ? -21.129 1.124 19.241 1.00 93.44 90 LYS A N 1
ATOM 678 C CA . LYS A 1 90 ? -22.573 1.362 19.097 1.00 93.44 90 LYS A CA 1
ATOM 679 C C . LYS A 1 90 ? -23.410 0.089 19.250 1.00 93.44 90 LYS A C 1
ATOM 681 O O . LYS A 1 90 ? -24.636 0.173 19.187 1.00 93.44 90 LYS A O 1
ATOM 686 N N . GLN A 1 91 ? -22.782 -1.077 19.407 1.00 88.69 91 GLN A N 1
ATOM 687 C CA . GLN A 1 91 ? -23.504 -2.330 19.610 1.00 88.69 91 GLN A CA 1
ATOM 688 C C . GLN A 1 91 ? -24.051 -2.390 21.047 1.00 88.69 91 GLN A C 1
ATOM 690 O O . GLN A 1 91 ? -23.336 -2.018 21.980 1.00 88.69 91 GLN A O 1
ATOM 695 N N . PRO A 1 92 ? -25.315 -2.808 21.246 1.00 77.19 92 PRO A N 1
ATOM 696 C CA . PRO A 1 92 ? -25.859 -2.995 22.586 1.00 77.19 92 PRO A CA 1
ATOM 697 C C . PRO A 1 92 ? -25.081 -4.095 23.321 1.00 77.19 92 PRO A C 1
ATOM 699 O O . PRO A 1 92 ? -24.674 -5.079 22.701 1.00 77.19 92 PRO A O 1
ATOM 702 N N . ALA A 1 93 ? -24.867 -3.881 24.621 1.0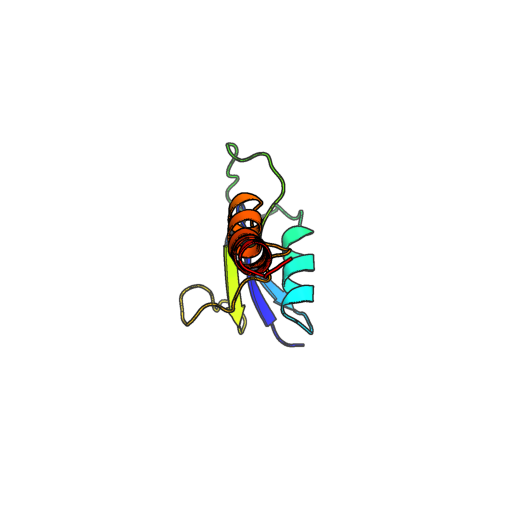0 72.00 93 ALA A N 1
ATOM 703 C CA . ALA A 1 93 ? -24.182 -4.813 25.517 1.00 72.00 93 ALA A CA 1
ATOM 704 C C . ALA A 1 93 ? -24.965 -6.117 25.731 1.00 72.00 93 ALA A C 1
ATOM 706 O O . ALA A 1 93 ? -26.218 -6.060 25.731 1.00 72.00 93 ALA A O 1
#

Sequence (93 aa):
MPKFTIETTYHLPVSYAAATVAESCRNAVADDDWSGERHDSEAAGKAYVTGIWSGADGAYRGEPVLVPSKFCGMIERKADHFDVLLALSKQPA

pLDDT: mean 85.23, std 12.14, range [49.72, 96.69]

Solvent-accessible surface area (backbone atoms only — not comparable to full-atom values): 5692 Å² total; per-residue (Å²): 121,54,36,34,12,39,22,34,75,78,46,74,73,44,64,36,78,27,93,42,71,73,53,32,52,51,51,61,56,68,58,79,83,65,90,86,62,82,79,64,86,87,67,89,73,84,63,24,50,76,45,30,18,72,36,68,81,25,66,91,75,61,82,65,49,85,75,61,57,89,42,36,46,75,66,60,35,48,54,66,47,44,58,56,54,56,56,57,72,71,54,83,131